Protein AF-A0A2V6KED4-F1 (afdb_monomer_lite)

Radius of gyration: 16.1 Å; chains: 1; bounding box: 36×36×47 Å

Foldseek 3Di:
DDVVVVLVVLQPDDDPPPDHNLNSVQPDDDFDWDWDDDPFKIKTFGALQNAFWKFWWADPRDIDIDSWCVVCVVVVTGTDTTAHRQWMWMQGPVGIDIDRSYDHDHHDYHCCCLVPDPDQCTADPNDRSVVSNVVVVD

Secondary structure (DSSP, 8-state):
--HHHHHHHHHTSPPTT---HHHHHTT--S--EEEEE-SSEEEEEE-TT--S--EEEEETTEEEEESSTHHHHHHTPEEEEEPPTT-EEEEETTEEEEE--SPP------HHIIIIIS-TT-EETTEEHHHHHHHHT-

Structure (mmCIF, N/CA/C/O backbone):
data_AF-A0A2V6KED4-F1
#
_entry.id   AF-A0A2V6KED4-F1
#
loop_
_atom_site.group_PDB
_atom_site.id
_atom_site.type_symbol
_atom_site.label_atom_id
_atom_site.label_alt_id
_atom_site.label_comp_id
_atom_site.label_asym_id
_atom_site.label_entity_id
_atom_site.label_seq_id
_atom_site.pdbx_PDB_ins_code
_atom_site.Cartn_x
_atom_site.Cartn_y
_atom_site.Cartn_z
_atom_site.occupancy
_atom_site.B_iso_or_equiv
_atom_site.auth_seq_id
_atom_site.auth_comp_id
_atom_site.auth_asym_id
_atom_site.auth_atom_id
_atom_site.pdbx_PDB_model_num
ATOM 1 N N . THR A 1 1 ? 14.030 8.542 15.938 1.00 67.00 1 THR A N 1
ATOM 2 C CA . THR A 1 1 ? 12.672 9.090 15.760 1.00 67.00 1 THR A CA 1
ATOM 3 C C . THR A 1 1 ? 12.088 8.488 14.506 1.00 67.00 1 THR A C 1
ATOM 5 O O . THR A 1 1 ? 12.771 8.496 13.490 1.00 67.00 1 THR A O 1
ATOM 8 N N . ALA A 1 2 ? 10.896 7.897 14.596 1.00 89.19 2 ALA A N 1
ATOM 9 C CA . ALA A 1 2 ? 10.216 7.267 13.466 1.00 89.19 2 ALA A CA 1
ATOM 10 C C . ALA A 1 2 ? 8.883 7.974 13.199 1.00 89.19 2 ALA A C 1
ATOM 12 O O . ALA A 1 2 ? 8.115 8.201 14.132 1.00 89.19 2 ALA A O 1
ATOM 13 N N . ASP A 1 3 ? 8.579 8.275 11.938 1.00 90.31 3 ASP A N 1
ATOM 14 C CA . ASP A 1 3 ? 7.331 8.961 11.576 1.00 90.31 3 ASP A CA 1
ATOM 15 C C . ASP A 1 3 ? 6.095 8.156 12.001 1.00 90.31 3 ASP A C 1
ATOM 17 O O . ASP A 1 3 ? 5.111 8.732 12.457 1.00 90.31 3 ASP A O 1
ATOM 21 N N . SER A 1 4 ? 6.169 6.821 11.968 1.00 89.56 4 SER A N 1
ATOM 22 C CA . SER A 1 4 ? 5.101 5.936 12.452 1.00 89.56 4 SER A CA 1
ATOM 23 C C . SER A 1 4 ? 4.737 6.177 13.922 1.00 89.56 4 SER A C 1
ATOM 25 O O . SER A 1 4 ? 3.566 6.099 14.281 1.00 89.56 4 SER A O 1
ATOM 27 N N . GLU A 1 5 ? 5.712 6.512 14.773 1.00 90.88 5 GLU A N 1
ATOM 28 C CA . GLU A 1 5 ? 5.479 6.853 16.184 1.00 90.88 5 GLU A CA 1
ATOM 29 C C . GLU A 1 5 ? 4.749 8.199 16.307 1.00 90.88 5 GLU A C 1
ATOM 31 O O . GLU A 1 5 ? 3.789 8.333 17.066 1.00 90.88 5 GLU A O 1
ATOM 36 N N . ILE A 1 6 ? 5.146 9.189 15.500 1.00 90.06 6 ILE A N 1
ATOM 37 C CA . ILE A 1 6 ? 4.496 10.507 15.447 1.00 90.06 6 ILE A CA 1
ATOM 38 C C . ILE A 1 6 ? 3.046 10.367 14.968 1.00 90.06 6 ILE A C 1
ATOM 40 O O . ILE A 1 6 ? 2.141 10.973 15.549 1.00 90.06 6 ILE A O 1
ATOM 44 N N . ILE A 1 7 ? 2.811 9.542 13.946 1.00 89.38 7 ILE A N 1
ATOM 45 C CA . ILE A 1 7 ? 1.477 9.240 13.420 1.00 89.38 7 ILE A CA 1
ATOM 46 C C . ILE A 1 7 ? 0.633 8.551 14.493 1.00 89.38 7 ILE A C 1
ATOM 48 O O . ILE A 1 7 ? -0.493 8.979 14.736 1.00 89.38 7 ILE A O 1
ATOM 52 N N . LEU A 1 8 ? 1.175 7.557 15.202 1.00 89.31 8 LEU A N 1
ATOM 53 C CA . LEU A 1 8 ? 0.475 6.908 16.313 1.00 89.31 8 LEU A CA 1
ATOM 54 C C . LEU A 1 8 ? 0.068 7.928 17.389 1.00 89.31 8 LEU A C 1
ATOM 56 O O . LEU A 1 8 ? -1.085 7.953 17.817 1.00 89.31 8 LEU A O 1
ATOM 60 N N . HIS A 1 9 ? 0.980 8.819 17.786 1.00 88.25 9 HIS A N 1
ATOM 61 C CA . HIS A 1 9 ? 0.676 9.880 18.744 1.00 88.25 9 HIS A CA 1
ATOM 62 C C . HIS A 1 9 ? -0.379 10.866 18.235 1.00 88.25 9 HIS A C 1
ATOM 64 O O . HIS A 1 9 ? -1.165 11.375 19.033 1.00 88.25 9 HIS A O 1
ATOM 70 N N . LEU A 1 10 ? -0.415 11.151 16.932 1.00 86.56 10 LEU A N 1
ATOM 71 C CA . LEU A 1 10 ? -1.450 11.982 16.320 1.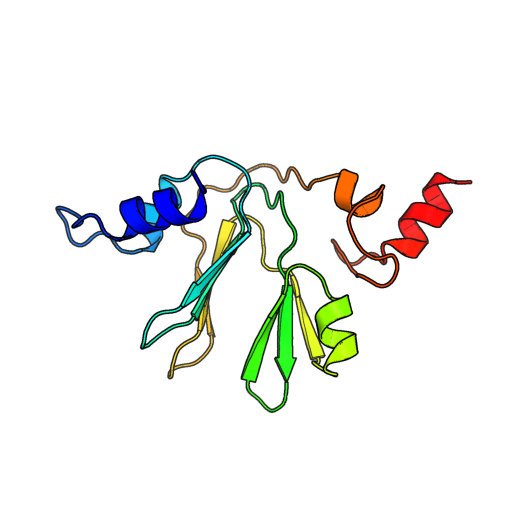00 86.56 10 LEU A CA 1
ATOM 72 C C . LEU A 1 10 ? -2.822 11.294 16.370 1.00 86.56 10 LEU A C 1
ATOM 74 O O . LEU A 1 10 ? -3.804 11.952 16.711 1.00 86.56 10 LEU A O 1
ATOM 78 N N . LEU A 1 11 ? -2.871 9.993 16.068 1.00 84.44 11 LEU A N 1
ATOM 79 C CA . LEU A 1 11 ? -4.085 9.171 16.105 1.00 84.44 11 LEU A CA 1
ATOM 80 C C . LEU A 1 11 ? -4.620 8.983 17.534 1.00 84.44 11 LEU A C 1
ATOM 82 O O . LEU A 1 11 ? -5.830 8.948 17.731 1.00 84.44 11 LEU A O 1
ATOM 86 N N . ALA A 1 12 ? -3.736 8.901 18.533 1.00 84.00 12 ALA A N 1
ATOM 87 C CA . ALA A 1 12 ? -4.102 8.702 19.936 1.00 84.00 12 ALA A CA 1
ATOM 88 C C . ALA A 1 12 ? -4.658 9.962 20.628 1.00 84.00 12 ALA A C 1
ATOM 90 O O . ALA A 1 12 ? -5.179 9.876 21.742 1.00 84.00 12 ALA A O 1
ATOM 91 N N . ARG A 1 13 ? -4.531 11.150 20.017 1.00 78.38 13 ARG A N 1
ATOM 92 C CA . ARG A 1 13 ? -5.035 12.389 20.626 1.00 78.38 13 ARG A CA 1
ATOM 93 C C . ARG A 1 13 ? -6.566 12.378 20.657 1.00 78.38 13 ARG A C 1
ATOM 95 O O . ARG A 1 13 ? -7.177 12.215 19.601 1.00 78.38 13 ARG A O 1
ATOM 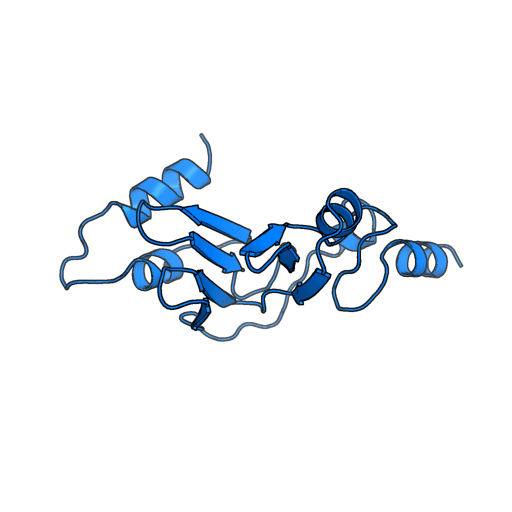102 N N . PRO A 1 14 ? -7.193 12.642 21.820 1.00 61.84 14 PRO A N 1
ATOM 103 C CA . PRO A 1 14 ? -8.639 12.752 21.916 1.00 61.84 14 PRO A CA 1
ATOM 104 C C . PRO A 1 14 ? -9.133 13.835 20.967 1.00 61.84 14 PRO A C 1
ATOM 106 O O . PRO A 1 14 ? -8.723 14.997 21.044 1.00 61.84 14 PRO A O 1
ATOM 109 N N . ALA A 1 15 ? -10.013 13.460 20.053 1.00 62.16 15 ALA A N 1
ATOM 110 C CA . ALA A 1 15 ? -10.660 14.433 19.210 1.00 62.16 15 ALA A CA 1
ATOM 111 C C . ALA A 1 15 ? -11.723 15.178 20.018 1.00 62.16 15 ALA A C 1
ATOM 113 O O . ALA A 1 15 ? -12.678 14.566 20.491 1.00 62.16 15 ALA A O 1
ATOM 114 N N . ALA A 1 16 ? -11.593 16.502 20.121 1.00 57.53 16 ALA A N 1
ATOM 115 C CA . ALA A 1 16 ? -12.504 17.347 20.897 1.00 57.53 16 ALA A CA 1
ATOM 116 C C . ALA A 1 16 ? -13.994 17.211 20.501 1.00 57.53 16 ALA A C 1
ATOM 118 O O . ALA A 1 16 ? -14.851 17.553 21.302 1.00 57.53 16 ALA A O 1
ATOM 119 N N . ASN A 1 17 ? -14.297 16.666 19.310 1.00 55.47 17 ASN A N 1
ATOM 120 C CA . ASN A 1 17 ? -15.648 16.538 18.745 1.00 55.47 17 ASN A CA 1
ATOM 121 C C . ASN A 1 17 ? -15.947 15.143 18.141 1.00 55.47 17 ASN A C 1
ATOM 123 O O . ASN A 1 17 ? -16.663 15.052 17.148 1.00 55.47 17 ASN A O 1
ATOM 127 N N . GLY A 1 18 ? -15.360 14.053 18.655 1.00 53.28 18 GLY A N 1
ATOM 128 C CA . GLY A 1 18 ? -15.591 12.709 18.086 1.00 53.28 18 GLY A CA 1
ATOM 129 C C . GLY A 1 18 ? -14.959 12.498 16.703 1.00 53.28 18 GLY A C 1
ATOM 130 O O . GLY A 1 18 ? -15.444 11.704 15.901 1.00 53.28 18 GLY A O 1
ATOM 131 N N . ALA A 1 19 ? -13.886 13.234 16.399 1.00 59.94 19 ALA A N 1
ATOM 132 C CA . ALA A 1 19 ? -13.165 13.081 15.140 1.00 59.94 19 ALA A CA 1
ATOM 133 C C . ALA A 1 19 ? -12.572 11.667 15.032 1.00 59.94 19 ALA A C 1
ATOM 135 O O . ALA A 1 19 ? -11.932 11.166 15.956 1.00 59.94 19 ALA A O 1
ATOM 136 N N . SER A 1 20 ? -12.822 11.033 13.890 1.00 76.44 20 SER A N 1
ATOM 137 C CA . SER A 1 20 ? -12.408 9.664 13.601 1.00 76.44 20 SER A CA 1
ATOM 138 C C . SER A 1 20 ? -10.919 9.582 13.258 1.00 76.44 20 SER A C 1
ATOM 140 O O . SER A 1 20 ? -10.279 10.596 12.962 1.00 76.44 20 SER A O 1
ATOM 142 N N . VAL A 1 21 ? -10.380 8.359 13.202 1.00 81.50 21 VAL A N 1
ATOM 143 C CA . VAL A 1 21 ? -9.039 8.064 12.657 1.00 81.50 21 VAL A CA 1
ATOM 144 C C . VAL A 1 21 ? -8.815 8.779 11.317 1.00 81.50 21 VAL A C 1
ATOM 146 O O . VAL A 1 21 ? -7.761 9.371 11.095 1.00 81.50 21 VAL A O 1
ATOM 149 N N . LEU A 1 22 ? -9.843 8.849 10.466 1.00 86.19 22 LEU A N 1
ATOM 150 C CA . LEU A 1 22 ? -9.803 9.546 9.176 1.00 86.19 22 LEU A CA 1
ATOM 151 C C . LEU A 1 22 ? -9.518 11.046 9.313 1.00 86.19 22 LEU A C 1
ATOM 153 O O . LEU A 1 22 ? -8.772 11.616 8.522 1.00 86.19 22 LEU A O 1
ATOM 157 N N . SER A 1 23 ? -10.081 11.700 10.329 1.00 85.44 23 SER A N 1
ATOM 158 C CA . SER A 1 23 ? -9.840 13.125 10.577 1.00 85.44 23 SER A CA 1
ATOM 159 C C . SER A 1 23 ? -8.408 13.396 11.028 1.00 85.44 23 SER A C 1
ATOM 161 O O . SER A 1 23 ? -7.846 14.438 10.695 1.00 85.44 23 SER A O 1
ATOM 163 N N . ALA A 1 24 ? -7.803 12.463 11.764 1.00 86.75 24 ALA A N 1
ATOM 164 C CA . ALA A 1 24 ? -6.398 12.551 12.134 1.00 86.75 24 ALA A CA 1
ATOM 165 C C . ALA A 1 24 ? -5.479 12.290 10.927 1.00 86.75 24 ALA A C 1
ATOM 167 O O . ALA A 1 24 ? -4.547 13.062 10.712 1.00 86.75 24 ALA A O 1
ATOM 168 N N . LEU A 1 25 ? -5.793 11.297 10.084 1.00 88.69 25 LEU A N 1
ATOM 169 C CA . LEU A 1 25 ? -5.052 11.007 8.848 1.00 88.69 25 LEU A CA 1
ATOM 170 C C . LEU A 1 25 ? -5.009 12.205 7.888 1.00 88.69 25 LEU A C 1
ATOM 172 O O . LEU A 1 25 ? -3.968 12.481 7.300 1.00 88.69 25 LEU A O 1
ATOM 176 N N . ARG A 1 26 ? -6.098 12.980 7.787 1.00 88.25 26 ARG A N 1
ATOM 177 C CA . ARG A 1 26 ? -6.167 14.205 6.962 1.00 88.25 26 ARG A CA 1
ATOM 178 C C . ARG A 1 26 ? -5.178 15.302 7.361 1.00 88.25 26 ARG A C 1
ATOM 180 O O . ARG A 1 26 ? -5.001 16.247 6.601 1.00 88.25 26 ARG A O 1
ATOM 187 N N . ARG A 1 27 ? -4.594 15.225 8.557 1.00 88.00 27 ARG A N 1
ATOM 188 C CA . ARG A 1 27 ? -3.626 16.206 9.070 1.00 88.00 27 ARG A CA 1
ATOM 189 C C . ARG A 1 27 ? -2.180 15.819 8.766 1.00 88.00 27 ARG A C 1
ATOM 191 O O . ARG A 1 27 ? -1.284 16.585 9.101 1.00 88.00 27 ARG A O 1
ATOM 198 N N . ILE A 1 28 ? -1.954 14.626 8.218 1.00 90.62 28 ILE A N 1
ATOM 199 C CA . ILE A 1 28 ? -0.625 14.139 7.861 1.00 90.62 28 ILE A CA 1
ATOM 200 C C . ILE A 1 28 ? -0.295 14.669 6.469 1.00 90.62 28 ILE A C 1
ATOM 202 O O . ILE A 1 28 ? -1.021 14.413 5.509 1.00 90.62 28 ILE A O 1
ATOM 206 N N . GLU A 1 29 ? 0.812 15.393 6.368 1.00 90.31 29 GLU A N 1
ATOM 207 C CA . GLU A 1 29 ? 1.358 15.880 5.106 1.00 90.31 29 GLU A CA 1
ATOM 208 C C . GLU A 1 29 ? 2.627 15.099 4.762 1.00 90.31 29 GLU A C 1
ATOM 210 O O . GLU A 1 29 ? 3.456 14.830 5.632 1.00 90.31 29 GLU A O 1
ATOM 215 N N . GLY A 1 30 ? 2.777 14.735 3.488 1.00 91.56 30 GLY A N 1
ATOM 216 C CA . GLY A 1 30 ? 3.924 13.985 2.982 1.00 91.56 30 GLY A CA 1
ATOM 217 C C . GLY A 1 30 ? 3.528 12.721 2.222 1.00 91.56 30 GLY A C 1
ATOM 218 O O . GLY A 1 30 ? 2.373 12.534 1.847 1.00 91.56 30 GLY A O 1
ATOM 219 N N . ALA A 1 31 ? 4.519 11.863 1.988 1.00 95.00 31 ALA A N 1
ATOM 220 C CA . ALA A 1 31 ? 4.369 10.594 1.286 1.00 95.00 31 ALA A CA 1
ATOM 221 C C . ALA A 1 31 ? 4.200 9.451 2.288 1.00 95.00 31 ALA A C 1
ATOM 223 O O . ALA A 1 31 ? 5.082 9.231 3.120 1.00 95.00 31 ALA A O 1
ATOM 224 N N . PHE A 1 32 ? 3.108 8.694 2.194 1.00 95.88 32 PHE A N 1
ATOM 225 C CA . PHE A 1 32 ? 2.875 7.566 3.087 1.00 95.88 32 PHE A CA 1
ATOM 226 C C . PHE A 1 32 ? 1.972 6.501 2.464 1.00 95.88 32 PHE A C 1
ATOM 228 O O . PHE A 1 32 ? 0.977 6.764 1.792 1.00 95.88 32 PHE A O 1
ATOM 235 N N . SER A 1 33 ? 2.318 5.252 2.743 1.00 97.62 33 SER A N 1
ATOM 236 C CA . SER A 1 33 ? 1.429 4.105 2.609 1.00 97.62 33 SER A CA 1
ATOM 237 C C . SER A 1 33 ? 1.460 3.380 3.942 1.00 97.62 33 SER A C 1
ATOM 239 O O . SER A 1 33 ? 2.521 2.940 4.379 1.00 97.62 33 SER A O 1
ATOM 241 N N . LEU A 1 34 ? 0.326 3.357 4.634 1.00 96.88 34 LEU A N 1
ATOM 242 C CA . LEU A 1 34 ? 0.226 2.899 6.015 1.00 96.88 34 LEU A CA 1
ATOM 243 C C . LEU A 1 34 ? -0.680 1.684 6.096 1.00 96.88 34 LEU A C 1
ATOM 245 O O . LEU A 1 34 ? -1.705 1.624 5.420 1.00 96.88 34 LEU A O 1
ATOM 249 N N . ILE A 1 35 ? -0.320 0.763 6.982 1.00 97.50 35 ILE A N 1
ATOM 250 C CA . ILE A 1 35 ? -1.203 -0.289 7.469 1.00 97.50 35 ILE A CA 1
ATOM 251 C C . ILE A 1 35 ? -1.287 -0.113 8.984 1.00 97.50 35 ILE A C 1
ATOM 253 O O . ILE A 1 35 ? -0.264 -0.109 9.668 1.00 97.50 35 ILE A O 1
ATOM 257 N N . ILE A 1 36 ? -2.496 0.078 9.501 1.00 95.19 36 ILE A N 1
ATOM 258 C CA . ILE A 1 36 ? -2.783 0.278 10.921 1.00 95.19 36 ILE A CA 1
ATOM 259 C C . ILE A 1 36 ? -3.729 -0.837 11.344 1.00 95.19 36 ILE A C 1
ATOM 261 O O . ILE A 1 36 ? -4.769 -1.031 10.724 1.00 95.19 36 ILE A O 1
ATOM 265 N N . MET A 1 37 ? -3.380 -1.566 12.395 1.00 94.69 37 MET A N 1
ATOM 266 C CA . MET A 1 37 ? -4.205 -2.644 12.929 1.00 94.69 37 MET A CA 1
ATOM 267 C C . MET A 1 37 ? -4.667 -2.284 14.338 1.00 94.69 37 MET A C 1
ATOM 269 O O . MET A 1 37 ? -3.883 -1.797 15.152 1.00 94.69 37 MET A O 1
ATOM 273 N N . SER A 1 38 ? -5.939 -2.542 14.614 1.00 91.56 38 SER A N 1
ATOM 274 C CA . SER A 1 38 ? -6.512 -2.551 15.958 1.00 91.56 38 SER A CA 1
ATOM 275 C C . SER A 1 38 ? -7.095 -3.932 16.261 1.00 91.56 38 SER A C 1
ATOM 277 O O . SER A 1 38 ? -7.036 -4.836 15.431 1.00 91.56 38 SER A O 1
ATOM 279 N N . GLU A 1 39 ? -7.702 -4.096 17.434 1.00 94.25 39 GLU A N 1
ATOM 280 C CA . GLU A 1 39 ? -8.398 -5.336 17.799 1.00 94.25 39 GLU A CA 1
ATOM 281 C C . GLU A 1 39 ? -9.577 -5.679 16.871 1.00 94.25 39 GLU A C 1
ATOM 283 O O . GLU A 1 39 ? -9.995 -6.832 16.832 1.00 94.25 39 GLU A O 1
ATOM 288 N N . ARG A 1 40 ? -10.140 -4.694 16.152 1.00 93.94 40 ARG A N 1
ATOM 289 C CA . ARG A 1 40 ? -11.387 -4.859 15.381 1.00 93.94 40 ARG A CA 1
ATOM 290 C C . ARG A 1 40 ? -11.238 -4.661 13.881 1.00 93.94 40 ARG A C 1
ATOM 292 O O . ARG A 1 40 ? -12.062 -5.163 13.127 1.00 93.94 40 ARG A O 1
ATOM 299 N N . GLU A 1 41 ? -10.231 -3.909 13.452 1.00 95.19 41 GLU A N 1
ATOM 300 C CA . GLU A 1 41 ? -10.094 -3.525 12.049 1.00 95.19 41 GLU A CA 1
ATOM 301 C C . GLU A 1 41 ? -8.634 -3.387 11.609 1.00 95.19 41 GLU A C 1
ATOM 303 O O . GLU A 1 41 ? -7.752 -3.013 12.390 1.00 95.19 41 GLU A O 1
ATOM 308 N N . LEU A 1 42 ? -8.415 -3.662 10.323 1.00 97.50 42 LEU A N 1
ATOM 309 C CA . LEU A 1 42 ? -7.193 -3.404 9.576 1.00 97.50 42 LEU A CA 1
ATOM 310 C C . LEU A 1 42 ? -7.451 -2.258 8.596 1.00 97.50 42 LEU A C 1
ATOM 312 O O . LEU A 1 42 ? -8.304 -2.357 7.716 1.00 97.50 42 LEU A O 1
ATOM 316 N N . ILE A 1 43 ? -6.700 -1.174 8.740 1.00 96.81 43 ILE A N 1
ATOM 317 C CA . ILE A 1 43 ? -6.819 0.036 7.932 1.00 96.81 43 ILE A CA 1
ATOM 318 C C . ILE A 1 43 ? -5.597 0.138 7.022 1.00 96.81 43 ILE A C 1
ATOM 320 O O . ILE A 1 43 ? -4.470 0.163 7.511 1.00 96.81 43 ILE A O 1
ATOM 324 N N . ALA A 1 44 ? -5.807 0.252 5.715 1.00 98.12 44 ALA A N 1
ATOM 325 C CA . ALA A 1 44 ? -4.778 0.600 4.741 1.00 98.12 44 ALA A CA 1
ATOM 326 C C . ALA A 1 44 ? -5.016 2.016 4.223 1.00 98.12 44 ALA A C 1
ATOM 328 O O . ALA A 1 44 ? -6.128 2.351 3.831 1.00 98.12 44 ALA A O 1
ATOM 329 N N . VAL A 1 45 ? -3.977 2.843 4.189 1.00 97.31 45 VAL A N 1
ATOM 330 C CA . VAL A 1 45 ? -4.078 4.235 3.740 1.00 97.31 45 VAL A CA 1
ATOM 331 C C . VAL A 1 45 ? -2.996 4.516 2.722 1.00 97.31 45 VAL A C 1
ATOM 333 O O . VAL A 1 45 ? -1.826 4.250 2.995 1.00 97.31 45 VAL A O 1
ATOM 336 N N . ARG A 1 46 ? -3.367 5.125 1.598 1.00 97.69 46 ARG A N 1
ATOM 337 C CA . ARG A 1 46 ? -2.418 5.707 0.648 1.00 97.69 46 ARG A CA 1
ATOM 338 C C . ARG A 1 46 ? -2.581 7.224 0.637 1.00 97.69 46 ARG A C 1
ATOM 340 O O . ARG A 1 46 ? -3.703 7.726 0.583 1.00 97.69 46 ARG A O 1
ATOM 347 N N . ASP A 1 47 ? -1.472 7.954 0.714 1.00 96.94 47 ASP A N 1
ATOM 348 C CA . ASP A 1 47 ? -1.473 9.419 0.666 1.00 96.94 47 ASP A CA 1
ATOM 349 C C . ASP A 1 47 ? -2.179 9.951 -0.604 1.00 96.94 47 ASP A C 1
ATOM 351 O O . ASP A 1 47 ? -2.252 9.238 -1.614 1.00 96.94 47 ASP A O 1
ATOM 355 N N . PRO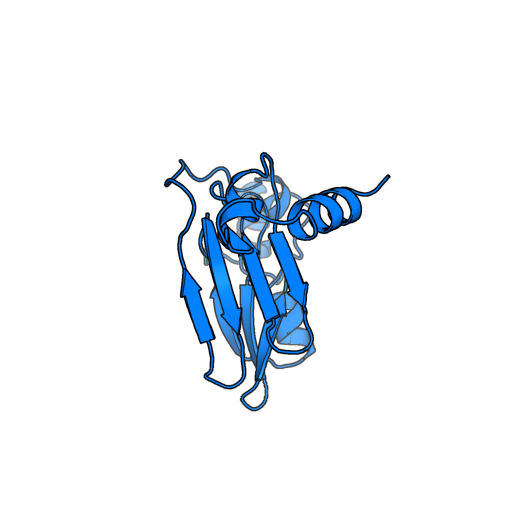 A 1 48 ? -2.723 11.184 -0.592 1.00 96.75 48 PRO A N 1
ATOM 356 C CA . PRO A 1 48 ? -3.514 11.711 -1.707 1.00 96.75 48 PRO A CA 1
ATOM 357 C C . PRO A 1 48 ? -2.731 11.900 -3.011 1.00 96.75 48 PRO A C 1
ATOM 359 O O . PRO A 1 48 ? -3.349 11.987 -4.070 1.00 96.75 48 PRO A O 1
ATOM 362 N N . PHE A 1 49 ? -1.396 11.935 -2.967 1.00 96.75 49 PHE A N 1
ATOM 363 C CA . PHE A 1 49 ? -0.553 11.981 -4.163 1.00 96.75 49 PHE A CA 1
ATOM 364 C C . PHE A 1 49 ? -0.257 10.583 -4.717 1.00 96.75 49 PHE A C 1
ATOM 366 O O . PHE A 1 49 ? 0.214 10.457 -5.850 1.00 96.75 49 PHE A O 1
ATOM 373 N N . GLY A 1 50 ? -0.519 9.533 -3.935 1.00 96.69 50 GLY A N 1
ATOM 374 C CA . GLY A 1 50 ? -0.208 8.156 -4.283 1.00 96.69 50 GLY A CA 1
ATOM 375 C C . GLY A 1 50 ? 1.290 7.893 -4.345 1.00 96.69 50 GLY A C 1
ATOM 376 O O . GLY A 1 50 ? 1.710 7.058 -5.143 1.00 96.69 50 GLY A O 1
ATOM 377 N N . TRP A 1 51 ? 2.099 8.608 -3.557 1.00 97.00 51 TRP A N 1
ATOM 378 C CA . TRP A 1 51 ? 3.551 8.670 -3.743 1.00 97.00 51 TRP A CA 1
ATOM 379 C C . TRP A 1 51 ? 4.231 7.302 -3.640 1.00 97.00 51 TRP A C 1
ATOM 381 O O . TRP A 1 51 ? 5.110 6.979 -4.443 1.00 97.00 51 TRP A O 1
ATOM 391 N N . ARG A 1 52 ? 3.821 6.498 -2.652 1.00 97.75 52 ARG A N 1
ATOM 392 C CA . ARG A 1 52 ? 4.296 5.122 -2.437 1.00 97.75 52 ARG A CA 1
ATOM 393 C C . ARG A 1 52 ? 3.263 4.096 -2.911 1.00 97.75 52 ARG A C 1
ATOM 395 O O . ARG A 1 52 ? 2.068 4.403 -2.892 1.00 97.75 52 ARG A O 1
ATOM 402 N N . PRO A 1 53 ? 3.696 2.911 -3.379 1.00 97.62 53 PRO A N 1
ATOM 403 C CA . PRO A 1 53 ? 2.784 1.870 -3.824 1.00 97.62 53 PRO A CA 1
ATOM 404 C C . PRO A 1 53 ? 2.154 1.142 -2.629 1.00 97.62 53 PRO A C 1
ATOM 406 O O . PRO A 1 53 ? 2.784 0.926 -1.590 1.00 97.62 53 PRO A O 1
ATOM 409 N N . LEU A 1 54 ? 0.891 0.760 -2.796 1.00 98.56 54 LEU A N 1
ATOM 410 C CA . LEU A 1 54 ? 0.150 -0.082 -1.867 1.00 98.56 54 LEU A CA 1
ATOM 411 C C . LEU A 1 54 ? -0.895 -0.854 -2.667 1.00 98.56 54 LEU A C 1
ATOM 413 O O . LEU A 1 54 ? -1.612 -0.272 -3.480 1.00 98.56 54 LEU A O 1
ATOM 417 N N . SER A 1 55 ? -0.968 -2.157 -2.443 1.00 98.38 55 SER A N 1
ATOM 418 C CA . SER A 1 55 ? -1.789 -3.084 -3.215 1.00 98.38 55 SER A CA 1
ATOM 419 C C . SER A 1 55 ? -2.628 -3.972 -2.310 1.00 98.38 55 SER A C 1
ATOM 421 O O . SER A 1 55 ? -2.211 -4.315 -1.203 1.00 98.38 55 SER A O 1
ATOM 423 N N . LEU A 1 56 ? -3.795 -4.363 -2.817 1.00 98.69 56 LEU A N 1
ATOM 424 C CA . LEU A 1 56 ? -4.732 -5.298 -2.212 1.00 98.69 56 LEU A CA 1
ATOM 425 C C . LEU A 1 56 ? -4.708 -6.624 -2.975 1.00 98.69 56 LEU A C 1
ATOM 427 O O . LEU A 1 56 ? -4.862 -6.656 -4.198 1.00 98.69 56 LEU A O 1
ATOM 431 N N . GLY 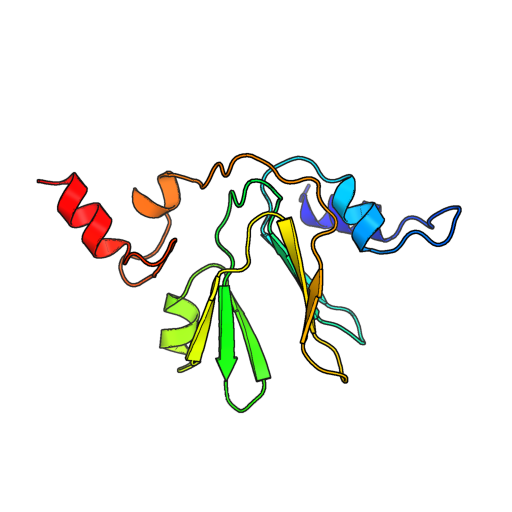A 1 57 ? -4.592 -7.713 -2.229 1.00 98.31 57 GLY A N 1
ATOM 432 C CA . GLY A 1 57 ? -4.768 -9.075 -2.702 1.00 98.31 57 GLY A CA 1
ATOM 433 C C . GLY A 1 57 ? -5.710 -9.880 -1.810 1.00 98.31 57 GLY A C 1
ATOM 434 O O . GLY A 1 57 ? -6.258 -9.369 -0.826 1.00 98.31 57 GLY A O 1
ATOM 435 N N . LYS A 1 58 ? -5.902 -11.152 -2.160 1.00 98.25 58 LYS A N 1
ATOM 436 C CA . LYS A 1 58 ? -6.753 -12.094 -1.430 1.00 98.25 58 LYS A CA 1
ATOM 437 C C . LYS A 1 58 ? -6.135 -13.486 -1.389 1.00 98.25 58 LYS A C 1
ATOM 439 O O . LYS A 1 58 ? -5.649 -13.973 -2.402 1.00 98.25 58 LYS A O 1
ATOM 444 N N . LEU A 1 59 ? -6.179 -14.130 -0.230 1.00 98.12 59 LEU A N 1
ATOM 445 C CA . LEU A 1 59 ? -5.701 -15.497 -0.023 1.00 98.12 59 LEU A CA 1
ATOM 446 C C . LEU A 1 59 ? -6.685 -16.232 0.882 1.00 98.12 59 LEU A C 1
ATOM 448 O O . LEU A 1 59 ? -7.009 -15.731 1.955 1.00 98.12 59 LEU A O 1
ATOM 452 N N . ASP A 1 60 ? -7.195 -17.381 0.438 1.00 96.56 60 ASP A N 1
ATOM 453 C CA . ASP A 1 60 ? -8.114 -18.235 1.209 1.00 96.56 60 ASP A CA 1
ATOM 454 C C . ASP A 1 60 ? -9.301 -17.480 1.842 1.00 96.56 60 ASP A C 1
ATOM 456 O O . ASP A 1 60 ? -9.724 -17.735 2.966 1.00 96.56 60 ASP A O 1
ATOM 460 N N . GLY A 1 61 ? -9.846 -16.502 1.111 1.00 94.06 61 GLY A N 1
ATOM 461 C CA . GLY A 1 61 ? -10.959 -15.670 1.576 1.00 94.06 61 GLY A CA 1
ATOM 462 C C . GLY A 1 61 ? -10.553 -14.440 2.398 1.00 94.06 61 GLY A C 1
ATOM 463 O O . GLY A 1 61 ? -11.367 -13.524 2.515 1.00 94.06 61 GLY A O 1
ATOM 464 N N . ALA A 1 62 ? -9.313 -14.365 2.884 1.00 96.06 62 ALA A N 1
ATOM 465 C CA . ALA A 1 62 ? -8.774 -13.236 3.638 1.00 96.06 62 ALA A CA 1
ATOM 466 C C . ALA A 1 62 ? -8.141 -12.175 2.726 1.00 96.06 62 ALA A C 1
ATOM 468 O O . ALA A 1 62 ? -7.558 -12.490 1.690 1.00 96.06 62 ALA A O 1
ATOM 469 N N . TYR A 1 63 ? -8.235 -10.906 3.123 1.00 98.19 63 TYR A N 1
ATOM 470 C CA . TYR A 1 63 ? -7.573 -9.804 2.425 1.00 98.19 63 TYR A CA 1
ATOM 471 C C . TYR A 1 63 ? -6.104 -9.690 2.837 1.00 98.19 63 TYR A C 1
ATOM 473 O O . TYR A 1 63 ? -5.768 -9.813 4.013 1.00 98.19 63 TYR A O 1
ATOM 481 N N . VAL A 1 64 ? -5.240 -9.399 1.866 1.00 98.06 64 VAL A N 1
ATOM 482 C CA . VAL A 1 64 ? -3.799 -9.202 2.061 1.00 98.06 64 VAL A CA 1
ATOM 483 C C . VAL A 1 64 ? -3.406 -7.839 1.506 1.00 98.06 64 VAL A C 1
ATOM 485 O O . VAL A 1 64 ? -3.872 -7.440 0.443 1.00 98.06 64 VAL A O 1
ATOM 488 N N . LEU A 1 65 ? -2.540 -7.119 2.212 1.00 98.56 65 LEU A N 1
ATOM 489 C CA . LEU A 1 65 ? -2.033 -5.812 1.802 1.00 98.56 65 LEU A CA 1
ATOM 490 C C . LEU A 1 65 ? -0.511 -5.870 1.701 1.00 98.56 65 LEU A C 1
ATOM 492 O O . LEU A 1 65 ? 0.148 -6.411 2.588 1.00 98.56 65 LEU A O 1
ATOM 496 N N . ALA A 1 66 ? 0.048 -5.307 0.636 1.00 98.38 66 ALA A N 1
ATOM 497 C CA . ALA A 1 66 ? 1.493 -5.250 0.435 1.00 98.38 66 ALA A CA 1
ATOM 498 C C . ALA A 1 66 ? 1.886 -4.008 -0.363 1.00 98.38 66 ALA A C 1
ATOM 500 O O . ALA A 1 66 ? 1.100 -3.500 -1.161 1.00 98.38 66 ALA A O 1
ATOM 501 N N . SER A 1 67 ? 3.118 -3.531 -0.182 1.00 98.12 67 SER A N 1
ATOM 502 C CA . SER A 1 67 ? 3.655 -2.435 -0.998 1.00 98.12 67 SER A CA 1
ATOM 503 C C . SER A 1 67 ? 3.828 -2.833 -2.466 1.00 98.12 67 SER A C 1
ATOM 505 O O . SER A 1 67 ? 3.651 -1.999 -3.344 1.00 98.12 67 SER A O 1
ATOM 507 N N . GLU A 1 68 ? 4.126 -4.104 -2.746 1.00 97.81 68 GLU A N 1
ATOM 508 C CA . GLU A 1 68 ? 4.418 -4.606 -4.091 1.00 97.81 68 GLU A CA 1
ATOM 509 C C . GLU A 1 68 ? 3.699 -5.928 -4.374 1.00 97.81 68 GLU A C 1
ATOM 511 O O . GLU A 1 68 ? 3.559 -6.774 -3.487 1.00 97.81 68 GLU A O 1
ATOM 516 N N . THR A 1 69 ? 3.293 -6.140 -5.630 1.00 97.62 69 THR A N 1
ATOM 517 C CA . THR A 1 69 ? 2.543 -7.341 -6.035 1.00 97.62 69 THR A CA 1
ATOM 518 C C . THR A 1 69 ? 3.366 -8.622 -5.974 1.00 97.62 69 THR A C 1
ATOM 520 O O . THR A 1 69 ? 2.788 -9.686 -5.785 1.00 97.62 69 THR A O 1
ATOM 523 N N . CYS A 1 70 ? 4.700 -8.545 -6.047 1.00 97.38 70 CYS A N 1
ATOM 524 C CA . CYS A 1 70 ? 5.561 -9.723 -5.924 1.00 97.38 70 CYS A CA 1
ATOM 525 C C . CYS A 1 70 ? 5.382 -10.446 -4.576 1.00 97.38 70 CYS A C 1
ATOM 527 O O . CYS A 1 70 ? 5.651 -11.639 -4.465 1.00 97.38 70 CYS A O 1
ATOM 529 N N . ALA A 1 71 ? 4.929 -9.739 -3.530 1.00 97.88 71 ALA A N 1
ATOM 530 C CA . ALA A 1 71 ? 4.608 -10.353 -2.246 1.00 97.88 71 ALA A CA 1
ATOM 531 C C . ALA A 1 71 ? 3.428 -11.329 -2.358 1.00 97.88 71 ALA A C 1
ATOM 533 O O . ALA A 1 71 ? 3.411 -12.340 -1.661 1.00 97.88 71 ALA A O 1
ATOM 534 N N . PHE A 1 72 ? 2.472 -11.052 -3.250 1.00 98.19 72 PHE A N 1
ATOM 535 C CA . PHE A 1 72 ? 1.335 -11.930 -3.510 1.00 98.19 72 PHE A CA 1
ATOM 536 C C . PHE A 1 72 ? 1.767 -13.191 -4.253 1.00 98.19 72 PHE A C 1
ATOM 538 O O . PHE A 1 72 ? 1.361 -14.279 -3.856 1.00 98.19 72 PHE A O 1
ATOM 545 N N . ASP A 1 73 ? 2.664 -13.065 -5.235 1.00 95.06 73 ASP A N 1
ATOM 546 C CA . ASP A 1 73 ? 3.208 -14.212 -5.973 1.00 95.06 73 ASP A CA 1
ATOM 547 C C . ASP A 1 73 ? 3.893 -15.220 -5.037 1.00 95.06 73 ASP A C 1
ATOM 549 O O . ASP A 1 73 ? 3.721 -16.430 -5.188 1.00 95.06 73 ASP A O 1
ATOM 553 N N . LEU A 1 74 ? 4.629 -14.722 -4.033 1.00 96.56 74 LEU A N 1
ATOM 554 C CA . LEU A 1 74 ? 5.350 -15.547 -3.056 1.00 96.56 74 LEU A CA 1
ATOM 555 C C . LEU A 1 74 ? 4.434 -16.374 -2.149 1.00 96.56 74 LEU A C 1
ATOM 557 O O . LEU A 1 74 ? 4.830 -17.455 -1.719 1.00 96.56 74 LEU A O 1
ATOM 561 N N . ILE A 1 75 ? 3.243 -15.862 -1.832 1.00 97.62 75 ILE A N 1
ATOM 562 C CA . ILE A 1 75 ? 2.273 -16.533 -0.952 1.00 97.62 75 ILE A CA 1
ATOM 563 C C . ILE A 1 75 ? 1.080 -17.110 -1.723 1.00 97.62 75 ILE A C 1
ATOM 565 O O . ILE A 1 75 ? 0.131 -17.584 -1.108 1.00 97.62 75 ILE A O 1
ATOM 569 N N . HIS A 1 76 ? 1.117 -17.044 -3.056 1.00 97.12 76 HIS A N 1
ATOM 570 C CA . HIS A 1 76 ? 0.026 -17.428 -3.953 1.00 97.12 76 HIS A CA 1
ATOM 571 C C . HIS A 1 76 ? -1.303 -16.704 -3.679 1.00 97.12 76 HIS A C 1
ATOM 573 O O . HIS A 1 76 ? -2.379 -17.273 -3.859 1.00 97.12 76 HIS A O 1
ATOM 579 N N . ALA A 1 77 ? -1.235 -15.436 -3.267 1.00 98.31 77 ALA A N 1
ATOM 580 C CA . ALA A 1 77 ? -2.412 -14.583 -3.157 1.00 98.31 77 ALA A CA 1
ATOM 581 C C . ALA A 1 77 ? -2.831 -14.051 -4.537 1.00 98.31 77 ALA A C 1
ATOM 583 O O . ALA A 1 77 ? -1.999 -13.692 -5.369 1.00 98.31 77 ALA A O 1
ATOM 584 N N . GLU A 1 78 ? -4.136 -13.946 -4.763 1.00 98.12 78 GLU A N 1
ATOM 585 C CA . GLU A 1 78 ? -4.705 -13.279 -5.931 1.00 98.12 78 GLU A CA 1
ATOM 586 C C . GLU A 1 78 ? -4.520 -11.764 -5.795 1.00 98.12 78 GLU A C 1
ATOM 588 O O . GLU A 1 78 ? -4.937 -11.170 -4.799 1.00 98.12 78 GLU A O 1
ATOM 593 N N . PHE A 1 79 ? -3.923 -11.113 -6.793 1.00 97.88 79 PHE A N 1
ATOM 594 C CA . PHE A 1 79 ? -3.908 -9.653 -6.872 1.00 97.88 79 PHE A CA 1
ATOM 595 C C . PHE A 1 79 ? -5.301 -9.127 -7.246 1.00 97.88 79 PHE A C 1
ATOM 597 O O . PHE A 1 79 ? -5.831 -9.492 -8.292 1.00 97.88 79 PHE A O 1
ATOM 604 N N . ILE A 1 80 ? -5.870 -8.235 -6.426 1.00 97.81 80 ILE A N 1
ATOM 605 C CA . ILE A 1 80 ? -7.164 -7.598 -6.711 1.00 97.81 80 ILE A CA 1
ATOM 606 C C . ILE A 1 80 ? -6.946 -6.271 -7.441 1.00 97.81 80 ILE A C 1
ATOM 608 O O . ILE A 1 80 ? -7.452 -6.082 -8.546 1.00 97.81 80 ILE A O 1
ATOM 612 N N . ARG A 1 81 ? -6.258 -5.319 -6.796 1.00 97.88 81 ARG A N 1
ATOM 613 C CA . ARG A 1 81 ? -5.997 -3.973 -7.337 1.00 97.88 81 ARG A CA 1
ATOM 614 C C . ARG A 1 81 ? -4.993 -3.195 -6.493 1.00 97.88 81 ARG A C 1
ATOM 616 O O . ARG A 1 81 ? -4.733 -3.530 -5.340 1.00 97.88 81 ARG A O 1
ATOM 623 N N . GLU A 1 82 ? -4.508 -2.085 -7.035 1.00 97.88 82 GLU A N 1
ATOM 624 C CA . GLU A 1 82 ? -3.816 -1.062 -6.250 1.00 97.88 82 GLU A CA 1
ATOM 625 C C . GLU A 1 82 ? -4.800 -0.269 -5.375 1.00 97.88 82 GLU A C 1
ATOM 627 O O . GLU A 1 82 ? -5.970 -0.078 -5.729 1.00 97.88 82 GLU A O 1
ATOM 632 N N . ILE A 1 83 ? -4.312 0.204 -4.229 1.00 98.00 83 ILE A N 1
ATOM 633 C CA . ILE A 1 83 ? -5.004 1.198 -3.406 1.00 98.00 83 ILE A CA 1
ATOM 634 C C . ILE A 1 83 ? -4.878 2.545 -4.105 1.00 98.00 83 ILE A C 1
ATOM 636 O O . ILE A 1 83 ? -3.779 2.933 -4.509 1.00 98.00 83 ILE A O 1
ATOM 640 N N . GLU A 1 84 ? -5.984 3.253 -4.285 1.00 97.25 84 GLU A N 1
ATOM 641 C CA . GLU A 1 84 ? -5.989 4.518 -5.016 1.00 97.25 84 GLU A CA 1
ATOM 642 C C . GLU A 1 84 ? -5.314 5.641 -4.205 1.00 97.25 84 GLU A C 1
ATOM 644 O O . GLU A 1 84 ? -5.307 5.605 -2.972 1.00 97.25 84 GLU A O 1
ATOM 649 N N . PRO A 1 85 ? -4.747 6.670 -4.861 1.00 97.31 85 PRO A N 1
ATOM 650 C CA . PRO A 1 85 ? -4.285 7.873 -4.171 1.00 97.31 85 PRO A CA 1
ATOM 651 C C . PRO A 1 85 ? -5.392 8.478 -3.292 1.00 97.31 85 PRO A C 1
ATOM 653 O O . PRO A 1 85 ? -6.488 8.771 -3.772 1.00 97.31 85 PRO A O 1
ATOM 656 N N . GLY A 1 86 ? -5.115 8.666 -2.001 1.00 96.75 86 GLY A N 1
ATOM 657 C 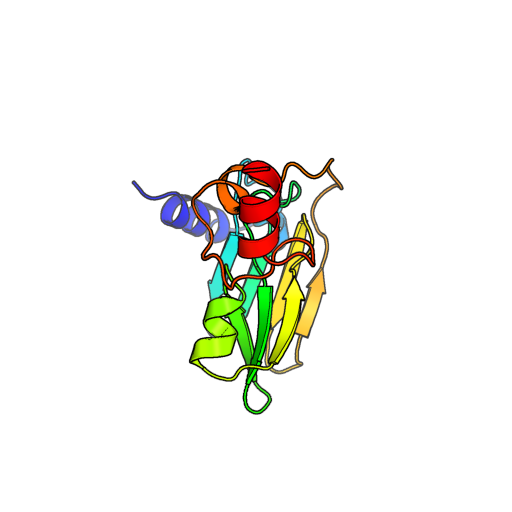CA . GLY A 1 86 ? -6.078 9.205 -1.034 1.00 96.75 86 GLY A CA 1
ATOM 658 C C . GLY A 1 86 ? -7.172 8.221 -0.612 1.00 96.75 86 GLY A C 1
ATOM 659 O O . GLY A 1 86 ? -8.165 8.625 -0.004 1.00 96.75 86 GLY A O 1
ATOM 660 N N . GLU A 1 87 ? -7.034 6.939 -0.929 1.00 97.69 87 GLU A N 1
ATOM 661 C CA . GLU A 1 87 ? -7.947 5.914 -0.445 1.00 97.69 87 GLU A CA 1
ATOM 662 C C . GLU A 1 87 ? -7.552 5.435 0.956 1.00 97.69 87 GLU A C 1
ATOM 664 O O . GLU A 1 87 ? -6.383 5.176 1.260 1.00 97.69 87 GLU A O 1
ATOM 669 N N . VAL A 1 88 ? -8.572 5.286 1.800 1.00 97.56 88 VAL A N 1
ATOM 670 C CA . VAL A 1 88 ? -8.527 4.552 3.058 1.00 97.56 88 VAL A CA 1
ATOM 671 C C . VAL A 1 88 ? -9.380 3.299 2.904 1.00 97.56 88 VAL A C 1
ATOM 673 O O . VAL A 1 88 ? -10.604 3.378 2.813 1.00 97.56 88 VAL A O 1
ATOM 676 N N . LEU A 1 89 ? -8.735 2.139 2.883 1.00 97.88 89 LEU A N 1
ATOM 677 C CA . LEU A 1 89 ? -9.405 0.857 3.026 1.00 97.88 89 LEU A CA 1
ATOM 678 C C . LEU A 1 89 ? -9.530 0.490 4.490 1.00 97.88 89 LEU A C 1
ATOM 680 O O . LEU A 1 89 ? -8.566 0.612 5.241 1.00 97.88 89 LEU A O 1
ATOM 684 N N . ILE A 1 90 ? -10.695 -0.017 4.870 1.00 97.44 90 ILE A N 1
ATOM 685 C CA . ILE A 1 90 ? -10.925 -0.537 6.208 1.00 97.44 90 ILE A CA 1
ATOM 686 C C . ILE A 1 90 ? -11.546 -1.920 6.091 1.00 97.44 90 ILE A C 1
ATOM 688 O O . ILE A 1 90 ? -12.530 -2.111 5.376 1.00 97.44 90 ILE A O 1
ATOM 692 N N . ILE A 1 91 ? -10.925 -2.883 6.758 1.00 98.00 91 ILE A N 1
ATOM 693 C CA . ILE A 1 91 ? -11.283 -4.294 6.730 1.00 98.00 91 ILE A CA 1
ATOM 694 C C . ILE A 1 91 ? -11.620 -4.704 8.160 1.00 98.00 91 ILE A C 1
ATOM 696 O O . ILE A 1 91 ? -10.762 -4.621 9.037 1.00 98.00 91 ILE A O 1
ATOM 700 N N . ASP A 1 92 ? -12.851 -5.143 8.390 1.00 96.69 92 ASP A N 1
ATOM 701 C CA . ASP A 1 92 ? -13.337 -5.625 9.684 1.00 96.69 92 ASP A CA 1
ATOM 702 C C . ASP A 1 92 ? -14.226 -6.870 9.513 1.00 96.69 92 ASP A C 1
ATOM 704 O O . ASP A 1 92 ? -14.275 -7.482 8.443 1.00 96.69 92 ASP A O 1
ATOM 708 N N . GLU A 1 93 ? -14.922 -7.269 10.578 1.00 95.88 93 GLU A N 1
ATOM 709 C CA . GLU A 1 93 ? -15.843 -8.414 10.583 1.00 95.88 93 GLU A CA 1
ATOM 710 C C . GLU A 1 93 ? -17.001 -8.304 9.572 1.00 95.88 93 GLU A C 1
ATOM 712 O O . GLU A 1 93 ? -17.545 -9.324 9.151 1.00 95.88 93 GLU A O 1
ATOM 717 N N . ASN A 1 94 ? -17.353 -7.089 9.140 1.00 95.94 94 ASN A N 1
ATOM 718 C CA . ASN A 1 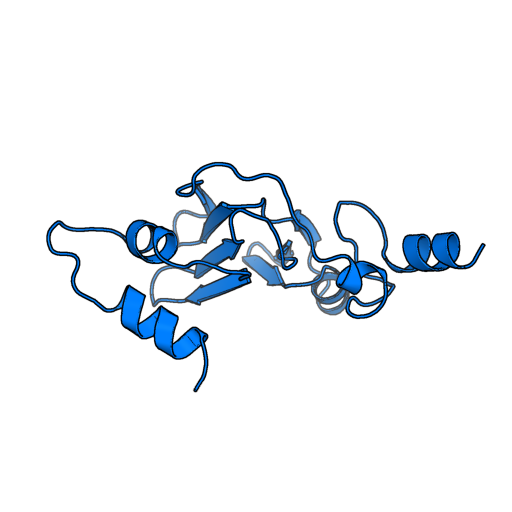94 ? -18.390 -6.835 8.138 1.00 95.94 94 ASN A CA 1
ATOM 719 C C . ASN A 1 94 ? -17.833 -6.845 6.704 1.00 95.94 94 ASN A C 1
ATOM 721 O O . ASN A 1 94 ? -18.594 -6.723 5.741 1.00 95.94 94 ASN A O 1
ATOM 725 N N . GLY A 1 95 ? -16.516 -7.000 6.543 1.00 96.00 95 GLY A N 1
ATOM 726 C CA . GLY A 1 95 ? -15.830 -7.055 5.260 1.00 96.00 95 GLY A CA 1
ATOM 727 C C . GLY A 1 95 ? -14.996 -5.809 4.977 1.00 96.00 95 GLY A C 1
ATOM 728 O O . GLY A 1 95 ? -14.413 -5.207 5.872 1.00 96.00 95 GLY A O 1
ATOM 729 N N . LEU A 1 96 ? -14.883 -5.458 3.695 1.00 97.69 96 LEU A N 1
ATOM 730 C CA . LEU A 1 96 ? -14.019 -4.380 3.213 1.00 97.69 96 LEU A CA 1
ATOM 731 C C . LEU A 1 96 ? -14.854 -3.167 2.801 1.00 97.69 96 LEU A C 1
ATOM 733 O O . LEU A 1 96 ? -15.753 -3.285 1.968 1.00 97.69 96 LEU A O 1
ATOM 737 N N . ARG A 1 97 ? -14.500 -1.992 3.326 1.00 96.88 97 ARG A N 1
ATOM 738 C CA . ARG A 1 97 ? -15.020 -0.683 2.905 1.00 96.88 97 ARG A CA 1
ATOM 739 C C . ARG A 1 97 ? -13.894 0.226 2.416 1.00 96.88 97 ARG A C 1
ATOM 741 O O . ARG A 1 97 ? -12.754 0.106 2.853 1.00 96.88 97 ARG A O 1
ATOM 748 N N . SER A 1 98 ? -14.232 1.131 1.503 1.00 97.44 98 SER A N 1
ATOM 749 C CA . SER A 1 98 ? -13.317 2.108 0.908 1.00 97.44 98 SER A CA 1
ATOM 750 C C . SER A 1 98 ? -13.853 3.513 1.147 1.00 97.44 98 SER A C 1
ATOM 752 O O . SER A 1 98 ? -15.002 3.808 0.817 1.00 97.44 98 SER A O 1
ATOM 754 N N . GLU A 1 99 ? -13.015 4.379 1.703 1.00 95.62 99 GLU A N 1
ATOM 755 C CA . GLU A 1 99 ? -13.316 5.780 1.967 1.00 95.62 99 GLU A CA 1
ATOM 756 C C . GLU A 1 99 ? -12.258 6.684 1.325 1.00 95.62 99 GLU A C 1
ATOM 758 O O . GLU A 1 99 ? -11.092 6.318 1.205 1.00 95.62 99 GLU A O 1
ATOM 763 N N . ARG A 1 100 ? -12.652 7.893 0.910 1.00 94.69 100 ARG A N 1
ATOM 764 C CA . ARG A 1 100 ? -11.748 8.900 0.322 1.00 94.69 100 ARG A CA 1
ATOM 765 C C . ARG A 1 100 ? -11.848 10.201 1.121 1.00 94.69 100 ARG A C 1
ATOM 767 O O . ARG A 1 100 ? -12.533 11.130 0.696 1.00 94.69 100 ARG A O 1
ATOM 774 N N . PRO A 1 101 ? -11.239 10.267 2.320 1.00 92.19 101 PRO A N 1
ATOM 775 C CA . PRO A 1 101 ? -11.397 11.410 3.221 1.00 92.19 101 PRO A CA 1
ATOM 776 C C . PRO A 1 101 ? -10.526 12.616 2.833 1.00 92.19 101 PRO A C 1
ATOM 778 O O . PRO A 1 101 ? -10.685 13.697 3.407 1.00 92.19 101 PRO A O 1
ATOM 781 N N . PHE A 1 102 ? -9.586 12.444 1.903 1.00 93.00 102 PHE A N 1
ATOM 782 C CA . PHE A 1 102 ? -8.682 13.496 1.446 1.00 93.00 102 PHE A CA 1
ATOM 783 C C . PHE A 1 102 ? -9.285 14.285 0.281 1.00 93.00 102 PHE A C 1
ATOM 785 O O . PHE A 1 102 ? -10.113 13.783 -0.477 1.00 93.00 102 PHE A O 1
ATOM 792 N N . LEU A 1 103 ? -8.835 15.529 0.114 1.00 91.56 103 LEU A N 1
ATOM 793 C CA . LEU A 1 103 ? -9.114 16.274 -1.111 1.00 91.56 103 LEU A CA 1
ATOM 794 C C . LEU A 1 103 ? -8.312 15.657 -2.268 1.00 91.56 103 LEU A C 1
ATOM 796 O O . LEU A 1 103 ? -7.130 15.370 -2.062 1.00 91.56 103 LEU A O 1
ATOM 800 N N . PRO A 1 104 ? -8.903 15.495 -3.467 1.00 91.56 104 PRO A N 1
ATOM 801 C CA . PRO A 1 104 ? -8.178 15.007 -4.634 1.00 91.56 104 PRO A CA 1
ATOM 802 C C . PRO A 1 104 ? -6.932 15.851 -4.920 1.00 91.56 104 PRO A C 1
ATOM 804 O O . PRO A 1 104 ? -6.991 17.081 -4.883 1.00 91.56 104 PRO A O 1
ATOM 807 N N . GLN A 1 105 ? -5.819 15.187 -5.223 1.00 94.88 105 GLN A N 1
ATOM 808 C CA . GLN A 1 105 ? -4.562 15.818 -5.622 1.00 94.88 105 GLN A CA 1
ATOM 809 C C . GLN A 1 105 ? -4.124 15.306 -6.992 1.00 94.88 105 GLN A C 1
ATOM 811 O O . GLN A 1 105 ? -4.576 14.260 -7.457 1.00 94.88 105 GLN A O 1
ATOM 816 N N . GLN A 1 106 ? -3.228 16.050 -7.639 1.00 94.56 106 GLN A N 1
ATOM 817 C CA . GLN A 1 106 ? -2.536 15.551 -8.824 1.00 94.56 106 GLN A CA 1
ATOM 818 C C . GLN A 1 106 ? -1.594 14.414 -8.402 1.00 94.56 106 GLN A C 1
ATOM 820 O O . GLN A 1 106 ? -0.759 14.641 -7.522 1.00 94.56 106 GLN A O 1
ATOM 825 N N . PRO A 1 107 ? -1.703 13.208 -8.991 1.00 92.81 107 PRO A N 1
ATOM 826 C CA . PRO A 1 107 ? -0.830 12.099 -8.635 1.00 92.81 107 PRO A CA 1
ATOM 827 C C . PRO A 1 107 ? 0.645 12.442 -8.859 1.00 92.81 107 PRO A C 1
ATOM 829 O O . PRO A 1 107 ? 1.025 12.938 -9.920 1.00 92.81 107 PRO A O 1
ATOM 832 N N . ALA A 1 108 ? 1.482 12.137 -7.871 1.00 95.25 108 ALA A N 1
ATOM 833 C CA . ALA A 1 108 ? 2.926 12.355 -7.910 1.00 95.25 108 ALA A CA 1
ATOM 834 C C . ALA A 1 108 ? 3.651 11.060 -7.523 1.00 95.25 108 ALA A C 1
ATOM 836 O O . ALA A 1 108 ? 4.413 11.004 -6.561 1.00 95.25 108 ALA A O 1
ATOM 837 N N . PHE A 1 109 ? 3.361 9.982 -8.255 1.00 95.81 109 PHE A N 1
ATOM 838 C CA . PHE A 1 109 ? 3.948 8.670 -7.999 1.00 95.81 109 PHE A CA 1
ATOM 839 C C . PHE A 1 109 ? 5.483 8.710 -8.084 1.00 95.81 109 PHE A C 1
ATOM 841 O O . PHE A 1 109 ? 6.057 9.322 -8.989 1.00 95.81 109 PHE A O 1
ATOM 848 N N . CYS A 1 110 ? 6.164 8.032 -7.158 1.00 97.19 110 CYS A N 1
ATOM 849 C CA . CYS A 1 110 ? 7.619 8.043 -7.099 1.00 97.19 110 CYS A CA 1
ATOM 850 C C . CYS A 1 110 ? 8.247 7.307 -8.296 1.00 97.19 110 CYS A C 1
ATOM 852 O O . CYS A 1 110 ? 8.297 6.080 -8.346 1.00 97.19 110 CYS A O 1
ATOM 854 N N . MET A 1 111 ? 8.824 8.061 -9.237 1.00 95.69 111 MET A N 1
ATOM 855 C CA . MET A 1 111 ? 9.483 7.497 -10.424 1.00 95.69 111 MET A CA 1
ATOM 856 C C . MET A 1 111 ? 10.628 6.522 -10.085 1.00 95.69 111 MET A C 1
ATOM 858 O O . MET A 1 111 ? 10.914 5.602 -10.852 1.00 95.69 111 MET A O 1
ATOM 862 N N . PHE A 1 112 ? 11.266 6.679 -8.920 1.00 96.88 112 PHE A N 1
ATOM 863 C CA . PHE A 1 112 ? 12.328 5.776 -8.471 1.00 96.88 112 PHE A CA 1
ATOM 864 C C . PHE A 1 112 ? 11.850 4.343 -8.208 1.00 96.88 112 PHE A C 1
ATOM 866 O O . PHE A 1 112 ? 12.682 3.438 -8.242 1.00 96.88 112 PHE A O 1
ATOM 873 N N . GLU A 1 113 ? 10.549 4.106 -8.011 1.00 97.75 113 GLU A N 1
ATOM 874 C CA . GLU A 1 113 ? 10.001 2.744 -7.959 1.00 97.75 113 GLU A CA 1
ATOM 875 C C . GLU A 1 113 ? 10.233 2.028 -9.300 1.00 97.75 113 GLU A C 1
ATOM 877 O O . GLU A 1 113 ? 10.784 0.926 -9.341 1.00 97.75 113 GLU A O 1
ATOM 882 N N . TYR A 1 114 ? 9.962 2.704 -10.423 1.00 96.94 114 TYR A N 1
ATOM 883 C CA . TYR A 1 114 ? 10.249 2.162 -11.753 1.00 96.94 114 TYR A CA 1
ATOM 884 C C . TYR A 1 114 ? 11.741 2.091 -12.056 1.00 96.94 114 TYR A C 1
ATOM 886 O O . TYR A 1 114 ? 12.193 1.109 -12.637 1.00 96.94 114 TYR A O 1
ATOM 894 N N . VAL A 1 115 ? 12.518 3.100 -11.659 1.00 96.31 115 VAL A N 1
ATOM 895 C CA . VAL A 1 115 ? 13.950 3.161 -11.995 1.00 96.31 115 VAL A CA 1
ATOM 896 C C . VAL A 1 115 ? 14.763 2.138 -11.202 1.00 96.31 115 VAL A C 1
ATOM 898 O O . VAL A 1 115 ? 15.653 1.509 -11.770 1.00 96.31 115 VAL A O 1
ATOM 901 N N . TYR A 1 116 ? 14.472 1.954 -9.910 1.00 95.38 116 TYR A N 1
ATOM 902 C CA . TYR A 1 116 ? 15.393 1.252 -9.015 1.00 95.38 116 TYR A CA 1
ATOM 903 C C . TYR A 1 116 ? 14.731 0.435 -7.896 1.00 95.38 116 TYR A C 1
ATOM 905 O O . TYR A 1 116 ? 15.071 -0.735 -7.744 1.00 95.38 116 TYR A O 1
ATOM 913 N N . PHE A 1 117 ? 13.809 1.017 -7.119 1.00 97.31 117 PHE A N 1
ATOM 914 C CA . PHE A 1 117 ? 13.387 0.429 -5.839 1.00 97.31 117 PHE A CA 1
ATOM 915 C C . PHE A 1 117 ? 12.545 -0.836 -5.977 1.00 97.31 117 PHE A C 1
ATOM 917 O O . PHE A 1 117 ? 12.871 -1.837 -5.342 1.00 97.31 117 PHE A O 1
ATOM 924 N N . ALA A 1 118 ? 11.503 -0.809 -6.810 1.00 97.50 118 ALA A N 1
ATOM 925 C CA . ALA A 1 118 ? 10.594 -1.940 -6.928 1.00 97.50 118 ALA A CA 1
ATOM 926 C C . ALA A 1 118 ? 11.293 -3.150 -7.557 1.00 97.50 118 ALA A C 1
ATOM 928 O O . ALA A 1 118 ? 12.215 -3.019 -8.380 1.00 97.50 118 ALA A O 1
ATOM 929 N N . ARG A 1 119 ? 10.843 -4.353 -7.218 1.00 97.81 119 ARG A N 1
ATOM 930 C CA . ARG A 1 119 ? 11.340 -5.552 -7.885 1.00 97.81 119 ARG A CA 1
ATOM 931 C C . ARG A 1 119 ? 10.864 -5.607 -9.346 1.00 97.81 119 ARG A C 1
ATOM 933 O O . ARG A 1 119 ? 9.760 -5.164 -9.655 1.00 97.81 119 ARG A O 1
ATOM 940 N N . PRO A 1 120 ? 11.667 -6.161 -10.276 1.00 97.00 120 PRO A N 1
ATOM 941 C CA . PRO A 1 120 ? 11.297 -6.228 -11.694 1.00 97.00 120 PRO A CA 1
ATOM 942 C C . PRO A 1 120 ? 10.030 -7.043 -11.998 1.00 97.00 120 PRO A C 1
ATOM 944 O O . PRO A 1 120 ? 9.396 -6.823 -13.031 1.00 97.00 120 PRO A O 1
ATOM 947 N N . ASP A 1 121 ? 9.676 -7.999 -11.143 1.00 96.56 121 ASP A N 1
ATOM 948 C CA . ASP A 1 121 ? 8.476 -8.827 -11.266 1.00 96.56 121 ASP A CA 1
ATOM 949 C C . ASP A 1 121 ? 7.208 -8.149 -10.722 1.00 96.56 121 ASP A C 1
ATOM 951 O O . ASP A 1 121 ? 6.106 -8.561 -11.076 1.00 96.56 121 ASP A O 1
ATOM 955 N N . SER A 1 122 ? 7.337 -7.048 -9.978 1.00 97.50 122 SER A N 1
ATOM 956 C CA . SER A 1 122 ? 6.200 -6.267 -9.491 1.00 97.50 122 SER A CA 1
ATOM 957 C C . SER A 1 122 ? 5.426 -5.570 -10.618 1.00 97.50 122 SER A C 1
ATOM 959 O O . SER A 1 122 ? 5.977 -5.171 -11.654 1.00 97.50 122 SER A O 1
ATOM 961 N N . ILE A 1 123 ? 4.125 -5.392 -10.391 1.00 96.75 123 ILE A N 1
ATOM 962 C CA . ILE A 1 123 ? 3.210 -4.596 -11.208 1.00 96.75 123 ILE A CA 1
ATOM 963 C C . ILE A 1 123 ? 2.861 -3.336 -10.419 1.00 96.75 123 ILE A C 1
ATOM 965 O O . ILE A 1 123 ? 2.404 -3.411 -9.283 1.00 96.75 123 ILE A O 1
ATOM 969 N N . ILE A 1 124 ? 3.084 -2.179 -11.030 1.00 95.69 124 ILE A N 1
ATOM 970 C CA . ILE A 1 124 ? 2.779 -0.863 -10.465 1.00 95.69 124 ILE A CA 1
ATOM 971 C C . ILE A 1 124 ? 2.116 -0.056 -11.576 1.00 95.69 124 ILE A C 1
ATOM 973 O O . ILE A 1 124 ? 2.570 -0.117 -12.716 1.00 95.69 124 ILE A O 1
ATOM 977 N N . GLY A 1 125 ? 1.026 0.656 -11.291 1.00 92.00 125 GLY A N 1
ATOM 978 C CA . GLY A 1 125 ? 0.279 1.404 -12.307 1.00 92.00 125 GLY A CA 1
ATOM 979 C C . GLY A 1 125 ? -0.199 0.533 -13.475 1.00 92.00 125 GLY A C 1
ATOM 980 O O . GLY A 1 125 ? -0.212 0.987 -14.618 1.00 92.00 125 GLY A O 1
ATOM 981 N N . GLY A 1 126 ? -0.505 -0.742 -13.216 1.00 93.06 126 GLY A N 1
ATOM 982 C CA . GLY A 1 126 ? -0.872 -1.723 -14.245 1.00 93.06 126 GLY A CA 1
ATOM 983 C C . GLY A 1 126 ? 0.254 -2.132 -15.209 1.00 93.06 126 GLY A C 1
ATOM 984 O O . GLY A 1 126 ? -0.005 -2.863 -16.167 1.00 93.06 126 GLY A O 1
ATOM 985 N N . VAL A 1 127 ? 1.501 -1.706 -14.980 1.00 94.75 127 VAL A N 1
ATOM 986 C CA . VAL A 1 127 ? 2.655 -2.064 -15.816 1.00 94.75 127 VAL A CA 1
ATOM 987 C C . VAL A 1 127 ? 3.686 -2.869 -15.031 1.00 94.75 127 VAL A C 1
ATOM 989 O O . VAL A 1 127 ? 3.963 -2.610 -13.863 1.00 94.75 127 VAL A O 1
ATOM 992 N N . ASN A 1 128 ? 4.283 -3.867 -15.683 1.00 96.94 128 ASN A N 1
ATOM 993 C CA . ASN A 1 128 ? 5.376 -4.631 -15.087 1.00 96.94 128 ASN A CA 1
ATOM 994 C C . ASN A 1 128 ? 6.664 -3.789 -15.062 1.00 96.94 128 ASN A C 1
ATOM 996 O O . ASN A 1 128 ? 7.100 -3.274 -16.097 1.00 96.94 128 ASN A O 1
ATOM 1000 N N . VAL A 1 129 ? 7.296 -3.704 -13.892 1.00 97.56 129 VAL A N 1
ATOM 1001 C CA . VAL A 1 129 ? 8.491 -2.879 -13.655 1.00 97.56 129 VAL A CA 1
ATOM 1002 C C . VAL A 1 129 ? 9.663 -3.299 -14.550 1.00 97.56 129 VAL A C 1
ATOM 1004 O O . VAL A 1 129 ? 10.333 -2.448 -15.136 1.00 97.56 129 VAL A O 1
ATOM 1007 N N . GLY A 1 130 ? 9.895 -4.601 -14.735 1.00 97.25 130 GLY A N 1
ATOM 1008 C CA . GLY A 1 130 ? 10.958 -5.118 -15.600 1.00 97.25 130 GLY A CA 1
ATOM 1009 C C . GLY A 1 130 ? 10.803 -4.701 -17.066 1.00 97.25 130 GLY A C 1
ATOM 1010 O O . GLY A 1 130 ? 11.788 -4.335 -17.717 1.00 97.25 130 GLY A O 1
ATOM 1011 N N . LYS A 1 131 ? 9.566 -4.668 -17.581 1.00 97.38 131 LYS A N 1
ATOM 1012 C CA . LYS A 1 131 ? 9.274 -4.164 -18.935 1.00 97.38 131 LYS A CA 1
ATOM 1013 C C . LYS A 1 131 ? 9.573 -2.672 -19.059 1.00 97.38 131 LYS A C 1
ATOM 1015 O O . LYS A 1 131 ? 10.168 -2.266 -20.056 1.00 97.38 131 LYS A O 1
ATOM 1020 N N . VAL A 1 132 ? 9.214 -1.877 -18.049 1.00 97.25 132 VAL A N 1
ATOM 1021 C CA . VAL A 1 132 ? 9.518 -0.438 -18.007 1.00 97.25 132 VAL A CA 1
ATOM 1022 C C . VAL A 1 132 ? 11.031 -0.205 -18.040 1.00 97.25 132 VAL A C 1
ATOM 1024 O O . VAL A 1 132 ? 11.513 0.543 -18.887 1.00 97.25 132 VAL A O 1
ATOM 1027 N N . ARG A 1 133 ? 11.801 -0.909 -17.201 1.00 97.56 133 ARG A N 1
ATOM 1028 C CA . ARG A 1 133 ? 13.273 -0.805 -17.178 1.00 97.56 133 ARG A CA 1
ATOM 1029 C C . ARG A 1 133 ? 13.916 -1.226 -18.495 1.00 97.56 133 ARG A C 1
ATOM 1031 O O . ARG A 1 133 ? 14.827 -0.562 -18.975 1.00 97.56 133 ARG A O 1
ATOM 1038 N N . THR A 1 134 ? 13.411 -2.293 -19.114 1.00 97.25 134 THR A N 1
ATOM 1039 C CA . THR A 1 134 ? 13.879 -2.721 -20.442 1.00 97.25 134 THR A CA 1
ATOM 1040 C C . THR A 1 134 ? 13.631 -1.643 -21.496 1.00 97.25 134 THR A C 1
ATOM 1042 O O . THR A 1 134 ? 14.485 -1.418 -22.346 1.00 97.25 134 THR A O 1
ATOM 1045 N N . ALA A 1 135 ? 12.478 -0.967 -21.450 1.00 96.69 135 ALA A N 1
ATOM 1046 C CA . ALA A 1 135 ? 12.161 0.118 -22.372 1.00 96.69 135 ALA A CA 1
ATOM 1047 C C . ALA A 1 135 ? 13.037 1.360 -22.146 1.00 96.69 135 ALA A C 1
ATOM 1049 O O . ALA A 1 135 ? 13.430 1.988 -23.118 1.00 96.69 135 ALA A O 1
ATOM 1050 N N . MET A 1 136 ? 13.383 1.683 -20.896 1.00 95.56 136 MET A N 1
ATOM 1051 C CA . MET A 1 136 ? 14.295 2.791 -20.567 1.00 95.56 136 MET A CA 1
ATOM 1052 C C . MET A 1 136 ? 15.723 2.583 -21.083 1.00 95.56 136 MET A C 1
ATOM 1054 O O . MET A 1 136 ? 16.437 3.556 -21.292 1.00 95.56 136 MET A O 1
ATOM 1058 N N . GLY A 1 137 ? 16.157 1.328 -21.233 1.00 95.00 137 GLY A N 1
ATOM 1059 C CA . GLY A 1 137 ? 17.492 0.988 -21.732 1.00 95.00 137 GLY A CA 1
ATOM 1060 C C . GLY A 1 137 ? 17.608 0.884 -23.256 1.00 95.00 137 GLY A C 1
ATOM 1061 O O . GLY A 1 137 ? 18.702 0.591 -23.736 1.00 95.00 137 GLY A O 1
ATOM 1062 N N . ARG A 1 138 ? 16.509 1.052 -24.003 1.00 90.62 138 ARG A N 1
ATOM 1063 C CA . ARG A 1 138 ? 16.496 1.086 -25.475 1.00 90.62 138 ARG A CA 1
ATOM 1064 C C . ARG A 1 138 ? 16.691 2.506 -25.979 1.00 90.62 138 ARG A C 1
ATOM 1066 O O . ARG A 1 138 ? 17.393 2.643 -27.002 1.00 90.62 138 ARG A O 1
#

Sequence (138 aa):
TADSEIILHLLARPAANGASVLSALRRIEGAFSLIIMSERELIAVRDPFGWRPLSLGKLDGAYVLASETCAFDLIHAEFIREIEPGEVLIIDENGLRSERPFLPQQPAFCMFEYVYFARPDSIIGGVNVGKVRTAMGR

pLDDT: mean 93.08, std 8.82, range [53.28, 98.69]